Protein AF-A0AAJ1IFT4-F1 (afdb_monomer_lite)

Organism: NCBI:txid3119039

Secondary structure (DSSP, 8-state):
--HHHHHHHHHHHHHHHHHHHHHHHHHHHHHHHHHHHHHHHH-SS--TTHHHHHHHHHHHHHHHHHHHTGGGSHHHHHHHHHHHHHHHHHHTT-

InterPro domains:
  IPR025698 2TM domain [PF13239] (11-85)

Foldseek 3Di:
DDPVVVVVVVVVVLVVLVVVLVVVVVVLVVVLVVLQVVCVVPPVPDSPSVVVCVVVVVVSVVSCCCSPVVVPDPVVVVVVVVVVVVVVVVVVVD

pLDDT: mean 78.51, std 9.77, range [50.62, 93.5]

Sequence (94 aa):
MDEREEKYRIARKRAKAKIDFLRHLVTYLIVIAFLAVVNNITYNGYQWWLWPALGWGIGIVSHFLSVYTFKGSLFEERMIERELEAMDDREIRD

Radius of gyration: 22.04 Å; chains: 1; bounding box: 51×17×70 Å

Structure (mmCIF, N/CA/C/O backbone):
data_AF-A0AAJ1IFT4-F1
#
_entry.id   AF-A0AAJ1IFT4-F1
#
loop_
_atom_site.group_PDB
_atom_site.id
_atom_site.type_symbol
_atom_site.label_atom_id
_atom_site.label_alt_id
_atom_site.label_comp_id
_atom_site.label_asym_id
_atom_site.label_entity_id
_atom_site.label_seq_id
_atom_site.pdbx_PDB_ins_code
_atom_site.Cartn_x
_atom_site.Cartn_y
_atom_site.Cartn_z
_atom_site.occupancy
_atom_site.B_iso_or_equiv
_atom_site.auth_seq_id
_atom_site.auth_comp_id
_atom_site.auth_asym_id
_atom_site.auth_atom_id
_atom_site.pdbx_PDB_model_num
ATOM 1 N N . MET A 1 1 ? -31.802 7.714 17.784 1.00 57.03 1 MET A N 1
ATOM 2 C CA . MET A 1 1 ? -30.937 7.063 16.782 1.00 57.03 1 MET A CA 1
ATOM 3 C C . MET A 1 1 ? -31.197 5.583 16.908 1.00 57.03 1 MET A C 1
ATOM 5 O O . MET A 1 1 ? -30.970 5.047 17.987 1.00 57.03 1 MET A O 1
ATOM 9 N N . ASP A 1 2 ? -31.784 4.973 15.883 1.00 75.00 2 ASP A N 1
ATOM 10 C CA . ASP A 1 2 ? -32.165 3.564 15.943 1.00 75.00 2 ASP A CA 1
ATOM 11 C C . ASP A 1 2 ? -30.911 2.691 16.059 1.00 75.00 2 ASP A C 1
ATOM 13 O O . ASP A 1 2 ? -29.944 2.855 15.313 1.00 75.00 2 ASP A O 1
ATOM 17 N N . GLU A 1 3 ? -30.933 1.712 16.959 1.00 75.69 3 GLU A N 1
ATOM 18 C CA . GLU A 1 3 ? -29.834 0.761 17.184 1.00 75.69 3 GLU A CA 1
ATOM 19 C C . GLU A 1 3 ? -29.408 0.039 15.882 1.00 75.69 3 GLU A C 1
ATOM 21 O O . GLU A 1 3 ? -28.256 -0.373 15.701 1.00 75.69 3 GLU A O 1
ATOM 26 N N . ARG A 1 4 ? -30.340 -0.070 14.922 1.00 74.19 4 ARG A N 1
ATOM 27 C CA . ARG A 1 4 ? -30.097 -0.596 13.572 1.00 74.19 4 ARG A CA 1
ATOM 28 C C . ARG A 1 4 ? -29.296 0.355 12.682 1.00 74.19 4 ARG A C 1
ATOM 30 O O . ARG A 1 4 ? -28.454 -0.133 11.931 1.00 74.19 4 ARG A O 1
ATOM 37 N N . GLU A 1 5 ? -29.495 1.671 12.777 1.00 78.06 5 GLU A N 1
ATOM 38 C CA . GLU A 1 5 ? -28.708 2.669 12.031 1.00 78.06 5 GLU A CA 1
ATOM 39 C C . GLU A 1 5 ? -27.253 2.711 12.509 1.00 78.06 5 GLU A C 1
ATOM 41 O O . GLU A 1 5 ? -26.336 2.768 11.687 1.00 78.06 5 GLU A O 1
ATOM 46 N N . GLU A 1 6 ? -27.027 2.611 13.823 1.00 77.31 6 GLU A N 1
ATOM 47 C CA . GLU A 1 6 ? -25.693 2.541 14.439 1.00 77.31 6 GLU A CA 1
ATOM 48 C C . GLU A 1 6 ? -24.910 1.329 13.895 1.00 77.31 6 GLU A C 1
ATOM 50 O O . GLU A 1 6 ? -23.811 1.473 13.343 1.00 77.31 6 GLU A O 1
ATOM 55 N N . LYS A 1 7 ? -25.528 0.137 13.933 1.00 77.19 7 LYS A N 1
ATOM 56 C CA . LYS A 1 7 ? -24.955 -1.110 13.392 1.00 77.19 7 LYS A CA 1
ATOM 57 C C . LYS A 1 7 ? -24.685 -1.012 11.886 1.00 77.19 7 LYS A C 1
ATOM 59 O O . LYS A 1 7 ? -23.604 -1.401 11.433 1.00 77.19 7 LYS A O 1
ATOM 64 N N . TYR A 1 8 ? -25.606 -0.433 11.111 1.00 80.44 8 TYR A N 1
ATOM 65 C CA . TYR A 1 8 ? -25.424 -0.232 9.667 1.00 80.44 8 TYR A CA 1
ATOM 66 C C . TYR A 1 8 ? -24.262 0.716 9.354 1.00 80.44 8 TYR A C 1
ATOM 68 O O . TYR A 1 8 ? -23.470 0.470 8.439 1.00 80.44 8 TYR A O 1
ATOM 76 N N . ARG A 1 9 ? -24.117 1.793 10.130 1.00 79.06 9 ARG A N 1
ATOM 77 C CA . ARG A 1 9 ? -23.055 2.792 9.963 1.00 79.06 9 ARG A CA 1
ATOM 78 C C . ARG A 1 9 ? -21.677 2.200 10.259 1.00 79.06 9 ARG A C 1
ATOM 80 O O . ARG A 1 9 ? -20.729 2.461 9.510 1.00 79.06 9 ARG A O 1
ATOM 87 N N . ILE A 1 10 ? -21.571 1.369 11.296 1.00 79.06 10 ILE A N 1
ATOM 88 C CA . ILE A 1 10 ? -20.342 0.642 11.648 1.00 79.06 10 ILE A CA 1
ATOM 89 C C . ILE A 1 10 ? -19.991 -0.374 10.553 1.00 79.06 10 ILE A C 1
ATOM 91 O O . ILE A 1 10 ? -18.859 -0.375 10.055 1.00 79.06 10 ILE A O 1
ATOM 95 N N . ALA A 1 11 ? -20.959 -1.180 10.107 1.00 77.94 11 ALA A N 1
ATOM 96 C CA . ALA A 1 11 ? -20.762 -2.140 9.020 1.00 77.94 11 ALA A CA 1
ATOM 97 C C . ALA A 1 11 ? -20.321 -1.449 7.716 1.00 77.94 11 ALA A C 1
ATOM 99 O O . ALA A 1 11 ? -19.366 -1.885 7.066 1.00 77.94 11 ALA A O 1
ATOM 100 N N . ARG A 1 12 ? -20.938 -0.311 7.373 1.00 80.19 12 ARG A N 1
ATOM 101 C CA . ARG A 1 12 ? -20.596 0.481 6.184 1.00 80.19 12 ARG A CA 1
ATOM 102 C C . ARG A 1 12 ? -19.190 1.074 6.258 1.00 80.19 12 ARG A C 1
ATOM 104 O O . ARG A 1 12 ? -18.465 1.016 5.265 1.00 80.19 12 ARG A O 1
ATOM 111 N N . LYS A 1 13 ? -18.772 1.613 7.410 1.00 77.50 13 LYS A N 1
ATOM 112 C CA . LYS A 1 13 ? -17.391 2.099 7.608 1.00 77.50 13 LYS A CA 1
ATOM 113 C C . LYS A 1 13 ? -16.371 0.978 7.401 1.00 77.50 13 LYS A C 1
ATOM 115 O O . LYS A 1 13 ? -15.357 1.194 6.737 1.00 77.50 13 LYS A O 1
ATOM 120 N N . ARG A 1 14 ? -16.656 -0.222 7.920 1.00 74.94 14 ARG A N 1
ATOM 121 C CA . ARG A 1 14 ? -15.796 -1.405 7.749 1.00 74.94 14 ARG A CA 1
ATOM 122 C C . ARG A 1 14 ? -15.708 -1.839 6.285 1.00 74.94 14 ARG A C 1
ATOM 124 O O . ARG A 1 14 ? -14.608 -2.070 5.791 1.00 74.94 14 ARG A O 1
ATOM 131 N N . ALA A 1 15 ? -16.836 -1.893 5.578 1.00 80.06 15 ALA A N 1
ATOM 132 C CA . ALA A 1 15 ? -16.864 -2.235 4.157 1.00 80.06 15 ALA A CA 1
ATOM 133 C C . ALA A 1 15 ? -16.103 -1.209 3.301 1.00 80.06 15 ALA A C 1
ATOM 135 O O . ALA A 1 15 ? -15.302 -1.591 2.451 1.00 80.06 15 ALA A O 1
ATOM 136 N N . LYS A 1 16 ? -16.287 0.090 3.568 1.00 80.81 16 LYS A N 1
ATOM 137 C CA . LYS A 1 16 ? -15.620 1.160 2.818 1.00 80.81 16 LYS A CA 1
ATOM 138 C C . LYS A 1 16 ? -14.095 1.087 2.932 1.00 80.81 16 LYS A C 1
ATOM 140 O O . LYS A 1 16 ? -13.422 1.171 1.914 1.00 80.81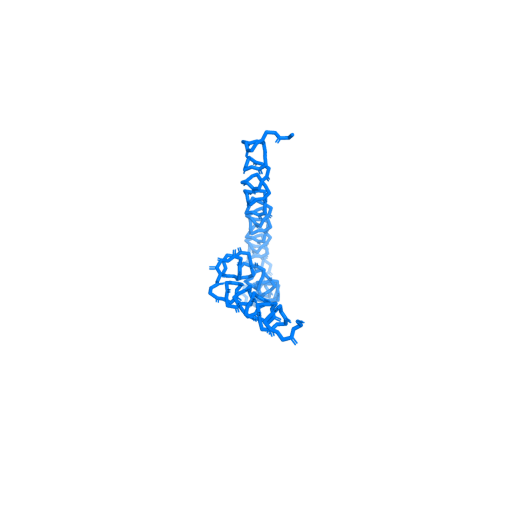 16 LYS A O 1
ATOM 145 N N . ALA A 1 17 ? -13.560 0.847 4.131 1.00 77.81 17 ALA A N 1
ATOM 146 C CA . ALA A 1 17 ? -12.115 0.701 4.328 1.00 77.81 17 ALA A CA 1
ATOM 147 C C . ALA A 1 17 ? -11.523 -0.471 3.521 1.00 77.81 17 ALA A C 1
ATOM 149 O O . ALA A 1 17 ? -10.454 -0.339 2.931 1.00 77.81 17 ALA A O 1
ATOM 150 N N . LYS A 1 18 ? -12.240 -1.602 3.443 1.00 78.56 18 LYS A N 1
ATOM 151 C CA . LYS A 1 18 ? -11.825 -2.753 2.625 1.00 78.56 18 LYS A CA 1
ATOM 152 C C . LYS A 1 18 ? -11.838 -2.426 1.130 1.00 78.56 18 LYS A C 1
ATOM 154 O O . LYS A 1 18 ? -10.910 -2.794 0.418 1.00 78.56 18 LYS A O 1
ATOM 159 N N . ILE A 1 19 ? -12.871 -1.723 0.663 1.00 83.19 19 ILE A N 1
ATOM 160 C CA . ILE A 1 19 ? -13.011 -1.330 -0.746 1.00 83.19 19 ILE A CA 1
ATOM 161 C C . ILE A 1 19 ? -11.929 -0.319 -1.148 1.00 83.19 19 ILE A C 1
ATOM 163 O O . ILE A 1 19 ? -11.330 -0.462 -2.214 1.00 83.19 19 ILE A O 1
ATOM 167 N N . ASP A 1 20 ? -11.645 0.673 -0.303 1.00 83.06 20 ASP A N 1
ATOM 168 C CA . ASP A 1 20 ? -10.609 1.676 -0.575 1.00 83.06 20 ASP A CA 1
ATOM 169 C C . ASP A 1 20 ? -9.207 1.044 -0.618 1.00 83.06 20 ASP A C 1
ATOM 171 O O . ASP A 1 20 ? -8.400 1.400 -1.482 1.00 83.06 20 ASP A O 1
ATOM 175 N N . PHE A 1 21 ? -8.937 0.055 0.243 1.00 83.25 21 PHE A N 1
ATOM 176 C CA . PHE A 1 21 ? -7.710 -0.741 0.174 1.00 83.25 21 PHE A CA 1
ATOM 177 C C . PHE A 1 21 ? -7.627 -1.557 -1.123 1.00 83.25 21 PHE A C 1
ATOM 179 O O . PHE A 1 21 ? -6.604 -1.528 -1.807 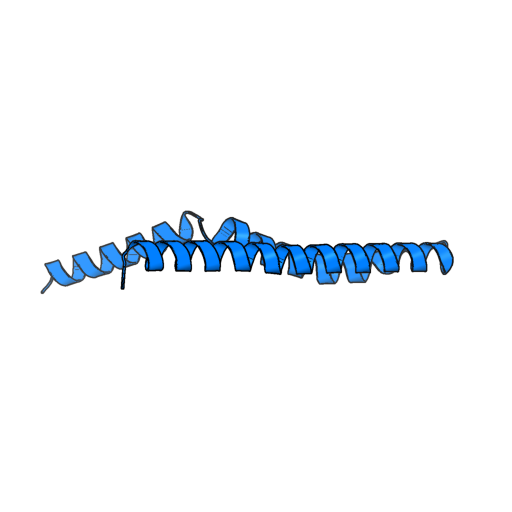1.00 83.25 21 PHE A O 1
ATOM 186 N N . LEU A 1 22 ? -8.710 -2.244 -1.499 1.00 83.31 22 LEU A N 1
ATOM 187 C CA . LEU A 1 22 ? -8.739 -3.048 -2.720 1.00 83.31 22 LEU A CA 1
ATOM 188 C C . LEU A 1 22 ? -8.488 -2.182 -3.963 1.00 83.31 22 LEU A C 1
ATOM 190 O O . LEU A 1 22 ? -7.753 -2.589 -4.857 1.00 83.31 22 LEU A O 1
ATOM 194 N N . ARG A 1 23 ? -9.026 -0.957 -3.992 1.00 87.56 23 ARG A N 1
ATOM 195 C CA . ARG A 1 23 ? -8.747 0.018 -5.055 1.00 87.56 23 ARG A CA 1
ATOM 196 C C . ARG A 1 23 ? -7.257 0.351 -5.145 1.00 87.56 23 ARG A C 1
ATOM 198 O O . ARG A 1 23 ? -6.713 0.340 -6.244 1.00 87.56 23 ARG A O 1
ATOM 205 N N . HIS A 1 24 ? -6.600 0.617 -4.016 1.00 86.25 24 HIS A N 1
ATOM 206 C CA . HIS A 1 24 ? -5.157 0.882 -3.995 1.00 86.25 24 HIS A CA 1
ATOM 207 C C . HIS A 1 24 ? -4.347 -0.324 -4.481 1.00 86.25 24 HIS A C 1
ATOM 209 O O . HIS A 1 24 ? -3.415 -0.150 -5.265 1.00 86.25 24 HIS A O 1
ATOM 215 N N . LEU A 1 25 ? -4.731 -1.538 -4.078 1.00 87.19 25 LEU A N 1
ATOM 216 C CA . LEU A 1 25 ? -4.083 -2.771 -4.523 1.00 87.19 25 LEU A CA 1
ATOM 217 C C . LEU A 1 25 ? -4.223 -2.983 -6.038 1.00 87.19 25 LEU A C 1
ATOM 219 O O . LEU A 1 25 ? -3.243 -3.305 -6.704 1.00 87.19 25 LEU A O 1
ATOM 223 N N . VAL A 1 26 ? -5.418 -2.766 -6.594 1.00 89.31 26 VAL A N 1
ATOM 224 C CA . VAL A 1 26 ? -5.657 -2.867 -8.042 1.00 89.31 26 VAL A CA 1
ATOM 225 C C . VAL A 1 26 ? -4.812 -1.847 -8.802 1.00 89.31 26 VAL A C 1
ATOM 227 O O . VAL A 1 26 ? -4.135 -2.216 -9.759 1.00 89.31 26 VAL A O 1
ATOM 230 N N . THR A 1 27 ? -4.781 -0.589 -8.352 1.00 90.00 27 THR A N 1
ATOM 231 C CA . THR A 1 27 ? -3.922 0.441 -8.955 1.00 90.00 27 THR A CA 1
ATOM 232 C C . THR A 1 27 ? -2.449 0.035 -8.909 1.00 90.00 27 THR A C 1
ATOM 234 O O . THR A 1 27 ? -1.758 0.155 -9.916 1.00 90.00 27 THR A O 1
ATOM 237 N N . TYR A 1 28 ? -1.971 -0.495 -7.779 1.00 89.25 28 TYR A N 1
ATOM 238 C CA . TYR A 1 28 ? -0.601 -0.994 -7.649 1.00 89.25 28 TYR A CA 1
ATOM 239 C C . TYR A 1 28 ? -0.299 -2.103 -8.664 1.00 89.25 28 TYR A C 1
ATOM 241 O O . TYR A 1 28 ? 0.692 -2.011 -9.383 1.00 89.25 28 TYR A O 1
ATOM 249 N N . LEU A 1 29 ? -1.170 -3.110 -8.785 1.00 90.06 29 LEU A N 1
ATOM 250 C CA . LEU A 1 29 ? -0.984 -4.206 -9.740 1.00 90.06 29 LEU A CA 1
ATOM 251 C C . LEU A 1 29 ? -0.947 -3.709 -11.189 1.00 90.06 29 LEU A C 1
ATOM 253 O O . LEU A 1 29 ? -0.092 -4.146 -11.954 1.00 90.06 29 LEU A O 1
ATOM 257 N N . ILE A 1 30 ? -1.828 -2.772 -11.552 1.00 93.50 30 ILE A N 1
ATOM 258 C CA . ILE A 1 30 ? -1.856 -2.171 -12.894 1.00 93.50 30 ILE A CA 1
ATOM 259 C C . ILE A 1 30 ? -0.552 -1.421 -13.174 1.00 93.50 30 ILE A C 1
ATOM 261 O O . ILE A 1 30 ? 0.041 -1.604 -14.234 1.00 93.50 30 ILE A O 1
ATOM 265 N N . VAL A 1 31 ? -0.087 -0.604 -12.225 1.00 91.12 31 VAL A N 1
ATOM 266 C CA . VAL A 1 31 ? 1.158 0.163 -12.366 1.00 91.12 31 VAL A CA 1
ATOM 267 C C . VAL A 1 31 ? 2.352 -0.779 -12.507 1.00 91.12 31 VAL A C 1
ATOM 269 O O . VAL A 1 31 ? 3.123 -0.638 -13.450 1.00 91.12 31 VAL A O 1
ATOM 272 N N . ILE A 1 32 ? 2.485 -1.782 -11.637 1.00 90.19 32 ILE A N 1
ATOM 273 C CA . ILE A 1 32 ? 3.588 -2.748 -11.705 1.00 90.19 32 ILE A CA 1
ATOM 274 C C . ILE A 1 32 ? 3.552 -3.566 -12.999 1.00 90.19 32 ILE A C 1
ATOM 276 O O . ILE A 1 32 ? 4.595 -3.726 -13.631 1.00 90.19 32 ILE A O 1
ATOM 280 N N . ALA A 1 33 ? 2.378 -4.024 -13.440 1.00 89.94 33 ALA A N 1
ATOM 281 C CA . ALA A 1 33 ? 2.233 -4.725 -14.714 1.00 89.94 33 ALA A CA 1
ATOM 282 C C . ALA A 1 33 ? 2.619 -3.828 -15.900 1.00 89.94 33 ALA A C 1
ATOM 284 O O . ALA A 1 33 ? 3.359 -4.258 -16.783 1.00 89.94 33 ALA A O 1
ATOM 285 N N . PHE A 1 34 ? 2.184 -2.565 -15.896 1.00 91.06 34 PHE A N 1
ATOM 286 C CA . PHE A 1 34 ? 2.564 -1.588 -16.912 1.00 91.06 34 PHE A CA 1
ATOM 287 C C . PHE A 1 34 ? 4.082 -1.358 -16.939 1.00 91.06 34 PHE A C 1
ATOM 289 O O . PHE A 1 34 ? 4.691 -1.428 -18.005 1.00 91.06 34 PHE A O 1
ATOM 296 N N . LEU A 1 35 ? 4.717 -1.165 -15.777 1.00 89.44 35 LEU A N 1
ATOM 297 C CA . LEU A 1 35 ? 6.172 -1.021 -15.681 1.00 89.44 35 LEU A CA 1
ATOM 298 C C . LEU A 1 35 ? 6.909 -2.283 -16.145 1.00 89.44 35 LEU A C 1
ATOM 300 O O . LEU A 1 35 ? 7.933 -2.168 -16.813 1.00 89.44 35 LEU A O 1
ATOM 304 N N . ALA A 1 36 ? 6.402 -3.474 -15.823 1.00 87.94 36 ALA A N 1
ATOM 305 C CA . ALA A 1 36 ? 6.987 -4.735 -16.267 1.00 87.94 36 ALA A CA 1
ATOM 306 C C . ALA A 1 36 ? 6.938 -4.874 -17.798 1.00 87.94 36 ALA A C 1
ATOM 308 O O . ALA A 1 36 ? 7.935 -5.267 -18.406 1.00 87.94 36 ALA A O 1
ATOM 309 N N . VAL A 1 37 ? 5.820 -4.488 -18.426 1.00 89.69 37 VAL A N 1
ATOM 310 C CA . VAL A 1 37 ? 5.676 -4.454 -19.892 1.00 89.69 37 VAL A CA 1
ATOM 311 C C . VAL A 1 37 ? 6.647 -3.447 -20.508 1.00 89.69 37 VAL A C 1
ATOM 313 O O . VAL A 1 37 ? 7.399 -3.804 -21.412 1.00 89.69 37 VAL A O 1
ATOM 316 N N . VAL A 1 38 ? 6.701 -2.217 -19.985 1.00 88.19 38 VAL A N 1
ATOM 317 C CA . VAL A 1 38 ? 7.640 -1.183 -20.457 1.00 88.19 38 VAL A CA 1
ATOM 318 C C . VAL A 1 38 ? 9.088 -1.646 -20.309 1.00 88.19 38 VAL A C 1
ATOM 320 O O . VAL A 1 38 ? 9.889 -1.468 -21.220 1.00 88.19 38 VAL A O 1
ATOM 323 N N . ASN A 1 39 ? 9.437 -2.279 -19.190 1.00 88.06 39 ASN A N 1
ATOM 324 C CA . ASN A 1 39 ? 10.773 -2.817 -18.980 1.00 88.06 39 ASN A CA 1
ATOM 325 C C . ASN A 1 39 ? 11.113 -3.897 -20.007 1.00 88.06 39 ASN A C 1
ATOM 327 O O . ASN A 1 39 ? 12.217 -3.886 -20.534 1.00 88.06 39 ASN A O 1
ATOM 331 N N . ASN A 1 40 ? 10.188 -4.819 -20.285 1.00 83.94 40 ASN A N 1
ATOM 332 C CA . ASN A 1 40 ? 10.407 -5.898 -21.248 1.00 83.94 40 ASN A CA 1
ATOM 333 C C . ASN A 1 40 ? 10.634 -5.356 -22.672 1.00 83.94 40 ASN A C 1
ATOM 335 O O . ASN A 1 40 ? 11.496 -5.854 -23.388 1.00 83.94 40 ASN A O 1
ATOM 339 N N . ILE A 1 41 ? 9.921 -4.287 -23.042 1.00 83.69 41 ILE A N 1
ATOM 340 C CA . ILE A 1 41 ? 10.058 -3.638 -24.353 1.00 83.69 41 ILE A CA 1
ATOM 341 C C . ILE A 1 41 ? 11.360 -2.824 -24.451 1.00 83.69 41 ILE A C 1
ATOM 343 O O . ILE A 1 41 ? 12.022 -2.852 -25.486 1.00 83.69 41 ILE A O 1
ATOM 347 N N . THR A 1 42 ? 11.736 -2.093 -23.397 1.00 78.44 42 THR A N 1
ATOM 348 C CA . THR A 1 42 ? 12.845 -1.123 -23.453 1.00 78.44 42 THR A CA 1
ATOM 349 C C . THR A 1 42 ? 14.202 -1.726 -23.070 1.00 78.44 42 THR A C 1
ATOM 351 O O . THR A 1 42 ? 15.226 -1.284 -23.583 1.00 78.44 42 THR A O 1
ATOM 354 N N . TYR A 1 43 ? 14.249 -2.716 -22.170 1.00 67.81 43 TYR A N 1
ATOM 355 C CA . TYR A 1 43 ? 15.499 -3.264 -21.628 1.00 67.81 43 TYR A CA 1
ATOM 356 C C . TYR A 1 43 ? 15.428 -4.781 -21.403 1.00 67.81 43 TYR A C 1
ATOM 358 O O . TYR A 1 43 ? 14.815 -5.269 -20.456 1.00 67.81 43 TYR A O 1
ATOM 366 N N . ASN A 1 44 ? 16.174 -5.535 -22.214 1.00 67.19 44 ASN A N 1
ATOM 367 C CA . ASN A 1 44 ? 16.184 -7.004 -22.187 1.00 67.19 44 ASN A CA 1
ATOM 368 C C . ASN A 1 44 ? 17.151 -7.637 -21.158 1.00 67.19 44 ASN A C 1
ATOM 370 O O . ASN A 1 44 ? 17.422 -8.831 -21.223 1.00 67.19 44 ASN A O 1
ATOM 374 N N . GLY A 1 45 ? 17.693 -6.861 -20.209 1.00 72.12 45 GLY A N 1
ATOM 375 C CA . GLY A 1 45 ? 18.710 -7.359 -19.264 1.00 72.12 45 GLY A CA 1
ATOM 376 C C . GLY A 1 45 ? 18.643 -6.817 -17.836 1.00 72.12 45 GLY A C 1
ATOM 377 O O . GLY A 1 45 ? 19.244 -7.403 -16.942 1.00 72.12 45 GLY A O 1
ATOM 378 N N . TYR A 1 46 ? 17.903 -5.733 -17.589 1.00 77.62 46 TYR A N 1
ATOM 379 C CA . TYR A 1 46 ? 17.770 -5.147 -16.256 1.00 77.62 46 TYR A CA 1
ATOM 380 C C . TYR A 1 46 ? 16.297 -4.900 -15.944 1.00 77.62 46 TYR A C 1
ATOM 382 O O . TYR A 1 46 ? 15.616 -4.189 -16.677 1.00 77.62 46 TYR A O 1
ATOM 390 N N . GLN A 1 47 ? 15.798 -5.522 -14.877 1.00 81.88 47 GLN A N 1
ATOM 391 C CA . GLN A 1 47 ? 14.402 -5.448 -14.445 1.00 81.88 47 GLN A CA 1
ATOM 392 C C . GLN A 1 47 ? 14.230 -4.330 -13.413 1.00 81.88 47 GLN A C 1
ATOM 394 O O . GLN A 1 47 ? 14.031 -4.580 -12.226 1.00 81.88 47 GLN A O 1
ATOM 399 N N . TRP A 1 48 ? 14.320 -3.074 -13.857 1.00 84.06 48 TRP A N 1
ATOM 400 C CA . TRP A 1 48 ? 14.255 -1.920 -12.953 1.00 84.06 48 TRP A CA 1
ATOM 401 C C . TRP A 1 48 ? 12.887 -1.774 -12.274 1.00 84.06 48 TRP A C 1
ATOM 403 O O . TRP A 1 48 ? 12.805 -1.200 -11.190 1.00 84.06 48 TRP A O 1
ATOM 413 N N . TRP A 1 49 ? 11.829 -2.340 -12.865 1.00 84.69 49 TRP A N 1
ATOM 414 C CA . TRP A 1 49 ? 10.468 -2.345 -12.316 1.00 84.69 49 TRP A CA 1
ATOM 415 C C . TRP A 1 49 ? 10.354 -3.020 -10.934 1.00 84.69 49 TRP A C 1
ATOM 417 O O . TRP A 1 49 ? 9.423 -2.717 -10.185 1.00 84.69 49 TRP A O 1
ATOM 427 N N . LEU A 1 50 ? 11.317 -3.876 -10.561 1.00 84.31 50 LEU A N 1
ATOM 428 C CA . LEU A 1 50 ? 11.396 -4.503 -9.236 1.00 84.31 50 LEU A CA 1
ATOM 429 C C . LEU A 1 50 ? 11.607 -3.480 -8.112 1.00 84.31 50 LEU A C 1
ATOM 431 O O . LEU A 1 50 ? 11.074 -3.665 -7.022 1.00 84.31 50 LEU A O 1
ATOM 435 N N . TRP A 1 51 ? 12.334 -2.387 -8.358 1.00 87.50 51 TRP A N 1
ATOM 436 C CA . TRP A 1 51 ? 12.591 -1.374 -7.329 1.00 87.50 51 TRP A CA 1
ATOM 437 C C . TRP A 1 51 ? 11.318 -0.616 -6.915 1.00 87.50 51 TRP A C 1
ATOM 439 O O . TRP A 1 51 ? 11.018 -0.592 -5.718 1.00 87.50 51 TRP A O 1
ATOM 449 N N . PRO A 1 52 ? 10.512 -0.068 -7.850 1.00 85.75 52 PRO A N 1
ATOM 450 C CA . PRO A 1 52 ? 9.178 0.443 -7.541 1.00 85.75 52 PRO A CA 1
ATOM 451 C C . PRO A 1 52 ? 8.273 -0.609 -6.895 1.00 85.75 52 PRO A C 1
ATOM 453 O O . PRO A 1 52 ? 7.574 -0.298 -5.929 1.00 85.75 52 PRO A O 1
ATOM 456 N N . ALA A 1 53 ? 8.309 -1.855 -7.387 1.00 88.31 53 ALA A N 1
ATOM 457 C CA . ALA A 1 53 ? 7.495 -2.941 -6.847 1.00 88.31 53 ALA A CA 1
ATOM 458 C C . ALA A 1 53 ? 7.810 -3.212 -5.373 1.00 88.31 53 ALA A C 1
ATOM 460 O O . ALA A 1 53 ? 6.883 -3.282 -4.567 1.00 88.31 53 ALA A O 1
ATOM 461 N N . LEU A 1 54 ? 9.089 -3.307 -5.007 1.00 87.75 54 LEU A N 1
ATOM 462 C CA . LEU A 1 54 ? 9.524 -3.552 -3.633 1.00 87.75 54 LEU A CA 1
ATOM 463 C C . LEU A 1 54 ? 9.277 -2.339 -2.732 1.00 87.75 54 LEU A C 1
ATOM 465 O O . LEU A 1 54 ? 8.706 -2.493 -1.654 1.00 87.75 54 LEU A O 1
ATOM 469 N N . GLY A 1 55 ? 9.637 -1.132 -3.179 1.00 88.50 55 GLY A N 1
ATOM 470 C CA . GLY A 1 55 ? 9.465 0.086 -2.385 1.00 88.50 55 GLY A CA 1
ATOM 471 C C . GLY A 1 55 ? 8.001 0.357 -2.035 1.00 88.50 55 GLY A C 1
ATOM 472 O O . GLY A 1 55 ? 7.658 0.545 -0.868 1.00 88.50 55 GLY A O 1
ATOM 473 N N . TRP A 1 56 ? 7.111 0.322 -3.029 1.00 87.19 56 TRP A N 1
ATOM 474 C CA . TRP A 1 56 ? 5.678 0.536 -2.798 1.00 87.19 56 TRP A CA 1
ATOM 475 C C . TRP A 1 56 ? 4.972 -0.701 -2.238 1.00 87.19 56 TRP A C 1
ATOM 477 O O . TRP A 1 56 ? 4.025 -0.567 -1.460 1.00 87.19 56 TRP A O 1
ATOM 487 N N . GLY A 1 57 ? 5.448 -1.902 -2.575 1.00 87.00 57 GLY A N 1
ATOM 488 C CA . GLY A 1 57 ? 4.894 -3.162 -2.082 1.00 87.00 57 GLY A CA 1
ATOM 489 C C . GLY A 1 57 ? 4.989 -3.287 -0.563 1.00 87.00 57 GLY A C 1
ATOM 490 O O . GLY A 1 57 ? 4.023 -3.695 0.075 1.00 87.00 57 GLY A O 1
ATOM 491 N N . ILE A 1 58 ? 6.095 -2.847 0.047 1.00 87.44 58 ILE A N 1
ATOM 492 C CA . ILE A 1 58 ? 6.245 -2.856 1.512 1.00 87.44 58 ILE A CA 1
ATOM 493 C C . ILE A 1 58 ? 5.186 -1.966 2.184 1.00 87.44 58 ILE A C 1
ATOM 495 O O . ILE A 1 58 ? 4.557 -2.377 3.162 1.00 87.44 58 ILE A O 1
ATOM 499 N N . GLY A 1 59 ? 4.933 -0.772 1.636 1.00 84.44 59 GLY A N 1
ATOM 500 C CA . GLY A 1 59 ? 3.901 0.134 2.147 1.00 84.44 59 GLY A CA 1
ATOM 501 C C . GLY A 1 59 ? 2.492 -0.461 2.057 1.00 84.44 59 GLY A C 1
ATOM 502 O O . GLY A 1 59 ? 1.710 -0.354 3.004 1.00 84.44 59 GLY A O 1
ATOM 503 N N . ILE A 1 60 ? 2.184 -1.152 0.955 1.00 83.88 60 ILE A N 1
ATOM 504 C CA . ILE A 1 60 ? 0.874 -1.785 0.750 1.00 83.88 60 ILE A CA 1
ATOM 505 C C . ILE A 1 60 ? 0.667 -2.986 1.675 1.00 83.88 60 ILE A C 1
ATOM 507 O O . ILE A 1 60 ? -0.420 -3.142 2.229 1.00 83.88 60 ILE A O 1
ATOM 511 N N . VAL A 1 61 ? 1.710 -3.790 1.898 1.00 83.62 61 VAL A N 1
ATOM 512 C CA . VAL A 1 61 ? 1.679 -4.930 2.824 1.00 83.62 61 VAL A CA 1
ATOM 513 C C . VAL A 1 61 ? 1.503 -4.440 4.261 1.00 83.62 61 VAL A C 1
ATOM 515 O O . VAL A 1 61 ? 0.664 -4.972 4.982 1.00 83.62 61 VAL A O 1
ATOM 518 N N . SER A 1 62 ? 2.205 -3.379 4.665 1.00 81.81 62 SER A N 1
ATOM 519 C CA . SER A 1 62 ? 2.025 -2.762 5.986 1.00 81.81 62 SER A CA 1
ATOM 520 C C . SER A 1 62 ? 0.586 -2.269 6.198 1.00 81.81 62 SER A C 1
ATOM 522 O O . SER A 1 62 ? -0.049 -2.578 7.210 1.00 81.81 62 SER A O 1
ATOM 524 N N . HIS A 1 63 ? 0.015 -1.584 5.202 1.00 79.38 63 HIS A N 1
ATOM 525 C CA . HIS A 1 63 ? -1.377 -1.139 5.262 1.00 79.38 63 HIS A CA 1
ATOM 526 C C . HIS A 1 63 ? -2.365 -2.317 5.282 1.00 79.38 63 HIS A C 1
ATOM 528 O O . HIS A 1 63 ? -3.343 -2.289 6.029 1.00 79.38 63 HIS A O 1
ATOM 534 N N . PHE A 1 64 ? -2.099 -3.374 4.511 1.00 79.56 64 PHE A N 1
ATOM 535 C CA . PHE A 1 64 ? -2.903 -4.595 4.512 1.00 79.56 64 PHE A CA 1
ATOM 536 C C . PHE A 1 64 ? -2.913 -5.267 5.884 1.00 79.56 64 PHE A C 1
ATOM 538 O O . PHE A 1 64 ? -3.988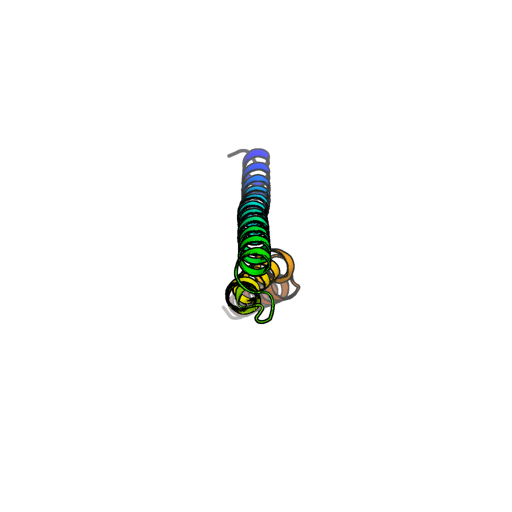 -5.545 6.412 1.00 79.56 64 PHE A O 1
ATOM 545 N N . LEU A 1 65 ? -1.742 -5.470 6.496 1.00 76.81 65 LEU A N 1
ATOM 546 C CA . LEU A 1 65 ? -1.632 -6.033 7.843 1.00 76.81 65 LEU A CA 1
ATOM 547 C C . LEU A 1 65 ? -2.353 -5.149 8.869 1.00 76.81 65 LEU A C 1
ATOM 549 O O . LEU A 1 65 ? -3.046 -5.660 9.745 1.00 76.81 65 LEU A O 1
ATOM 553 N N . SER A 1 66 ? -2.263 -3.825 8.750 1.00 71.50 66 SER A N 1
ATOM 554 C CA . SER A 1 66 ? -2.991 -2.915 9.640 1.00 71.50 66 SER A CA 1
ATOM 555 C C . SER A 1 66 ? -4.517 -3.052 9.501 1.00 71.50 66 SER A C 1
ATOM 557 O O . SER A 1 66 ? -5.238 -3.157 10.494 1.00 71.50 66 SER A O 1
ATOM 559 N N . VAL A 1 67 ? -5.035 -3.108 8.271 1.00 71.44 67 VAL A N 1
ATOM 560 C CA . VAL A 1 67 ? -6.483 -3.174 8.016 1.00 71.44 67 VAL A CA 1
ATOM 561 C C . VAL A 1 67 ? -7.064 -4.565 8.281 1.00 71.44 67 VAL A C 1
ATOM 563 O O . VAL A 1 67 ? -8.211 -4.659 8.723 1.00 71.44 67 VAL A O 1
ATOM 566 N N . TYR A 1 68 ? -6.308 -5.627 7.998 1.00 66.94 68 TYR A N 1
ATOM 567 C CA . TYR A 1 68 ? -6.795 -7.007 8.024 1.00 66.94 68 TYR A CA 1
ATOM 568 C C . TYR A 1 68 ? -6.392 -7.771 9.291 1.00 66.94 68 TYR A C 1
ATOM 570 O O . TYR A 1 68 ? -7.191 -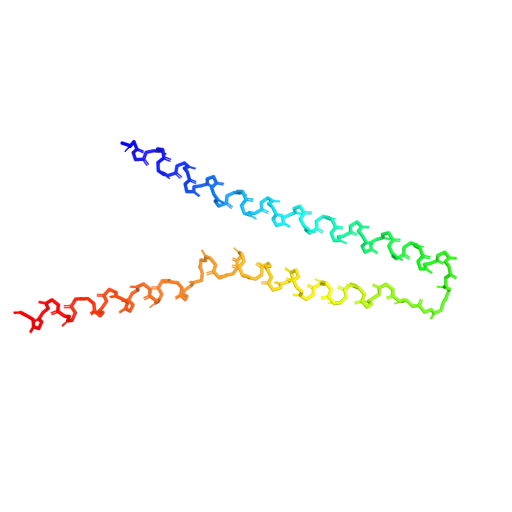8.556 9.793 1.00 66.94 68 TYR A O 1
ATOM 578 N N . THR A 1 69 ? -5.195 -7.523 9.833 1.00 62.94 69 THR A N 1
ATOM 579 C CA . THR A 1 69 ? -4.685 -8.211 11.030 1.00 62.94 69 THR A CA 1
ATOM 580 C C . THR A 1 69 ? -4.937 -7.400 12.297 1.00 62.94 69 THR A C 1
ATOM 582 O O . THR A 1 69 ? -5.404 -7.953 13.284 1.00 62.94 69 THR A O 1
ATOM 585 N N . PHE A 1 70 ? -4.669 -6.091 12.301 1.00 57.34 70 PHE A N 1
ATOM 586 C CA . PHE A 1 70 ? -4.734 -5.310 13.545 1.00 57.34 70 PHE A CA 1
ATOM 587 C C . PHE A 1 70 ? -6.152 -4.941 13.993 1.00 57.34 70 PHE A C 1
ATOM 589 O O . PHE A 1 70 ? -6.393 -4.871 15.189 1.00 57.34 70 PHE A O 1
ATOM 596 N N . LYS A 1 71 ? -7.108 -4.780 13.072 1.00 55.88 71 LYS A N 1
ATOM 597 C CA . LYS A 1 71 ? -8.486 -4.327 13.374 1.00 55.88 71 LYS A CA 1
ATOM 598 C C . LYS A 1 71 ? -9.428 -5.368 14.004 1.00 55.88 71 LYS A C 1
ATOM 600 O O . LYS A 1 71 ? -10.633 -5.142 14.083 1.00 55.88 71 LYS A O 1
ATOM 605 N N . GLY A 1 72 ? -8.895 -6.532 14.352 1.00 52.22 72 GLY A N 1
ATOM 606 C CA . GLY A 1 72 ? -9.593 -7.605 15.065 1.00 52.22 72 GLY A CA 1
ATOM 607 C C . GLY A 1 72 ? -8.618 -8.541 15.774 1.00 52.22 72 GLY A C 1
ATOM 608 O O . GLY A 1 72 ? -8.946 -9.685 16.068 1.00 52.22 72 GLY A O 1
ATOM 609 N N . SER A 1 73 ? -7.385 -8.079 15.976 1.00 50.62 73 SER A N 1
ATOM 610 C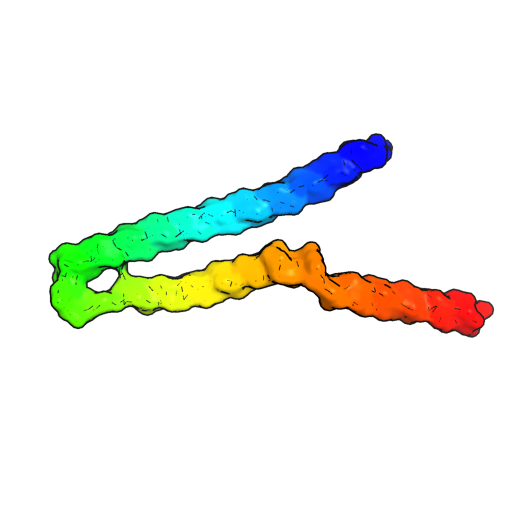 CA . SER A 1 73 ? -6.372 -8.832 16.693 1.00 50.62 73 SER A CA 1
ATOM 611 C C . SER A 1 73 ? -6.691 -8.743 18.178 1.00 50.62 73 SER A C 1
ATOM 613 O O . SER A 1 73 ? -6.962 -7.656 18.679 1.00 50.62 73 SER A O 1
ATOM 615 N N . LEU A 1 74 ? -6.546 -9.871 18.872 1.00 56.31 74 LEU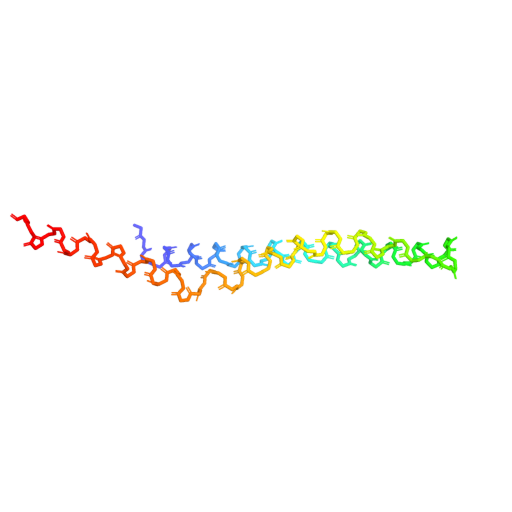 A N 1
ATOM 616 C CA . LEU A 1 74 ? -6.371 -10.046 20.322 1.00 56.31 74 LEU A CA 1
ATOM 617 C C . LEU A 1 74 ? -5.620 -8.920 21.066 1.00 56.31 74 LEU A C 1
ATOM 619 O O . LEU A 1 74 ? -5.580 -8.927 22.289 1.00 56.31 74 LEU A O 1
ATOM 623 N N . PHE A 1 75 ? -4.927 -8.026 20.362 1.00 57.75 75 PHE A N 1
ATOM 624 C CA . PHE A 1 75 ? -4.281 -6.832 20.888 1.00 57.75 75 PHE A CA 1
ATOM 625 C C . PHE A 1 75 ? -5.264 -5.698 21.224 1.00 57.75 75 PHE A C 1
ATOM 627 O O . PHE A 1 75 ? -5.076 -5.040 22.238 1.00 57.75 75 PHE A O 1
ATOM 634 N N . GLU A 1 76 ? -6.298 -5.473 20.405 1.00 66.38 76 GLU A N 1
ATOM 635 C CA . GLU A 1 76 ? -7.329 -4.455 20.665 1.00 66.38 76 GLU A CA 1
ATOM 636 C C . GLU A 1 76 ? -8.207 -4.899 21.844 1.00 66.38 76 GLU A C 1
ATOM 638 O O . GLU A 1 76 ? -8.386 -4.135 22.785 1.00 66.38 76 GLU A O 1
ATOM 643 N N . GLU A 1 77 ? -8.628 -6.171 21.869 1.00 66.69 77 GLU A N 1
ATOM 644 C CA . GLU A 1 77 ? -9.326 -6.770 23.020 1.00 66.69 77 GLU A CA 1
ATOM 645 C C . GLU A 1 77 ? -8.478 -6.734 24.296 1.00 66.69 77 GLU A C 1
ATOM 647 O O . GLU A 1 77 ? -8.961 -6.253 25.312 1.00 66.69 77 GLU A O 1
ATOM 652 N N . ARG A 1 78 ? -7.194 -7.128 24.245 1.00 67.50 78 ARG A N 1
ATOM 653 C CA . ARG A 1 78 ? -6.306 -7.051 25.422 1.00 67.50 78 ARG A CA 1
ATOM 654 C C . ARG A 1 78 ? -6.074 -5.632 25.930 1.00 67.50 78 ARG A C 1
ATOM 656 O O . ARG A 1 78 ? -5.801 -5.449 27.112 1.00 67.50 78 ARG A O 1
ATOM 663 N N . MET A 1 79 ? -6.102 -4.637 25.048 1.00 71.81 79 MET A N 1
ATOM 664 C CA . MET A 1 79 ? -5.932 -3.242 25.449 1.00 71.81 79 MET A CA 1
ATOM 665 C C . MET A 1 79 ? -7.217 -2.712 26.094 1.00 71.81 79 MET A C 1
ATOM 667 O O . MET A 1 79 ? -7.143 -2.073 27.134 1.00 71.81 79 MET A O 1
ATOM 671 N N . ILE A 1 80 ? -8.384 -3.062 25.542 1.00 77.88 80 ILE A N 1
ATOM 672 C CA . ILE A 1 80 ? -9.691 -2.734 26.129 1.00 77.88 80 ILE A CA 1
ATOM 673 C C . ILE A 1 80 ? -9.870 -3.415 27.493 1.00 77.88 80 ILE A C 1
ATOM 675 O O . ILE A 1 80 ? -10.317 -2.770 28.435 1.00 77.88 80 ILE A O 1
ATOM 679 N N . GLU A 1 81 ? -9.493 -4.688 27.617 1.00 80.06 81 GLU A N 1
ATOM 680 C CA . GLU A 1 81 ? -9.571 -5.454 28.867 1.00 80.06 81 GLU A CA 1
ATOM 681 C C . GLU A 1 81 ? -8.681 -4.843 29.957 1.00 80.06 81 GLU A C 1
ATOM 683 O O . GLU A 1 81 ? -9.147 -4.625 31.071 1.00 80.06 81 GLU A O 1
ATOM 688 N N . ARG A 1 82 ? -7.452 -4.429 29.614 1.00 79.25 82 ARG A N 1
ATOM 689 C CA . ARG A 1 82 ? -6.579 -3.685 30.539 1.00 79.25 82 ARG A CA 1
ATOM 690 C C . ARG A 1 82 ? -7.155 -2.344 30.976 1.00 79.25 82 ARG A C 1
ATOM 692 O O . ARG A 1 82 ? -6.972 -1.952 32.124 1.00 79.25 82 ARG A O 1
ATOM 699 N N . GLU A 1 83 ? -7.793 -1.615 30.065 1.00 80.50 83 GLU A N 1
ATOM 700 C CA . GLU A 1 83 ? -8.406 -0.328 30.395 1.00 80.50 83 GLU A CA 1
ATOM 701 C C . GLU A 1 83 ? -9.618 -0.515 31.323 1.00 80.50 83 GLU A C 1
ATOM 703 O O . GLU A 1 83 ? -9.816 0.292 32.229 1.00 80.50 83 GLU A O 1
ATOM 708 N N . LEU A 1 84 ? -10.400 -1.583 31.115 1.00 82.88 84 LEU A N 1
ATOM 709 C CA . LEU A 1 84 ? -11.528 -1.962 31.970 1.00 82.88 84 LEU A CA 1
ATOM 710 C C . LEU A 1 84 ? -11.058 -2.386 33.366 1.00 82.88 84 LEU A C 1
ATOM 712 O O . LEU A 1 84 ? -11.557 -1.838 34.343 1.00 82.88 84 LEU A O 1
ATOM 716 N N . GLU A 1 85 ? -10.058 -3.269 33.466 1.00 83.75 85 GLU A N 1
ATOM 717 C CA . GLU A 1 85 ? -9.440 -3.648 34.749 1.00 83.75 85 GLU A CA 1
ATOM 718 C C . GLU A 1 85 ? -8.908 -2.414 35.497 1.00 83.75 85 GLU A C 1
ATOM 720 O O . GLU A 1 85 ? -9.148 -2.244 36.688 1.00 83.75 85 GLU A O 1
ATOM 725 N N . ALA A 1 86 ? -8.254 -1.488 34.788 1.00 80.88 86 ALA A N 1
ATOM 726 C CA . ALA A 1 86 ? -7.730 -0.257 35.378 1.00 80.88 86 ALA A CA 1
ATOM 727 C C . ALA A 1 86 ? -8.806 0.769 35.790 1.00 80.88 86 ALA A C 1
ATOM 729 O O . ALA A 1 86 ? -8.467 1.736 36.484 1.00 80.88 86 ALA A O 1
ATOM 730 N N . MET A 1 87 ? -10.053 0.629 35.327 1.00 76.50 87 MET A N 1
ATOM 731 C CA . MET A 1 87 ? -11.198 1.419 35.794 1.00 76.50 87 MET A CA 1
ATOM 732 C C . MET A 1 87 ? -11.859 0.759 37.007 1.00 76.50 87 MET A C 1
ATOM 734 O O . MET A 1 87 ? -12.085 1.452 37.996 1.00 76.50 87 MET A O 1
ATOM 738 N N . ASP A 1 88 ? -12.065 -0.559 36.967 1.00 80.12 88 ASP A N 1
ATOM 739 C CA . ASP A 1 88 ? -12.651 -1.350 38.061 1.00 80.12 88 ASP A CA 1
ATOM 740 C C . ASP A 1 88 ? -11.786 -1.253 39.338 1.00 80.12 88 ASP A C 1
ATOM 742 O O . ASP A 1 88 ? -12.279 -0.958 40.426 1.00 80.12 88 ASP A O 1
ATOM 746 N N . ASP A 1 89 ? -10.456 -1.333 39.192 1.00 78.12 89 ASP A N 1
ATOM 747 C CA . ASP A 1 89 ? -9.494 -1.146 40.291 1.00 78.12 89 ASP A CA 1
ATOM 748 C C . ASP A 1 89 ? -9.520 0.264 40.906 1.00 78.12 89 ASP A C 1
ATOM 750 O O . ASP A 1 89 ? -9.109 0.449 42.055 1.00 78.12 89 ASP A O 1
ATOM 754 N N . ARG A 1 90 ? -9.937 1.286 40.147 1.00 73.31 90 ARG A N 1
ATOM 755 C CA . ARG A 1 90 ? -10.077 2.653 40.676 1.00 73.31 90 ARG A CA 1
ATOM 756 C C . ARG A 1 90 ? -11.405 2.834 41.389 1.00 73.31 90 ARG A C 1
ATOM 758 O O . ARG A 1 90 ? -11.415 3.466 42.435 1.00 73.31 90 ARG A O 1
ATOM 765 N N . GLU A 1 91 ? -12.473 2.248 40.862 1.00 72.19 91 GLU A N 1
ATOM 766 C CA . GLU A 1 91 ? -13.807 2.295 41.463 1.00 72.19 91 GLU A CA 1
ATOM 767 C C . GLU A 1 91 ? -13.874 1.517 42.790 1.00 72.19 91 GLU A C 1
ATOM 769 O O . GLU A 1 91 ? -14.574 1.932 43.703 1.00 72.19 91 GLU A O 1
ATOM 774 N N . ILE A 1 92 ? -13.090 0.443 42.950 1.00 70.38 92 ILE A N 1
ATOM 775 C CA . ILE A 1 92 ? -12.990 -0.321 44.212 1.00 70.38 92 ILE A CA 1
ATOM 776 C C . ILE A 1 92 ? -12.164 0.414 45.289 1.00 70.38 92 ILE A C 1
ATOM 778 O O . ILE A 1 92 ? -12.255 0.087 46.476 1.00 70.38 92 ILE A O 1
ATOM 782 N N . ARG A 1 93 ? -11.315 1.373 44.897 1.00 64.50 93 ARG A N 1
ATOM 783 C CA . ARG A 1 93 ? -10.360 2.048 45.797 1.00 64.50 93 ARG A CA 1
ATOM 784 C C . ARG A 1 93 ? -10.823 3.426 46.282 1.00 64.50 93 ARG A C 1
ATOM 786 O O . ARG A 1 93 ? -10.132 3.994 47.134 1.00 64.50 93 ARG A O 1
ATOM 793 N N . ASP A 1 94 ? -11.929 3.925 45.739 1.00 57.53 94 ASP A N 1
ATOM 794 C CA . ASP A 1 94 ? -12.651 5.135 46.161 1.00 57.53 94 ASP A CA 1
ATOM 795 C C . ASP A 1 94 ? -13.871 4.766 47.029 1.00 57.53 94 ASP A C 1
ATOM 797 O O . ASP A 1 94 ? -14.201 5.562 47.942 1.00 57.53 94 ASP A O 1
#